Protein AF-X1NHU7-F1 (afdb_monomer_lite)

Sequence (82 aa):
GIRKRAILAIGKQDIYLNGLIPLKEGIKIVGASSDHLIIDITDFKEELKVGDEVKFRLNYPALLSATTSKYINKYFHRKETK

Secondary structure (DSSP, 8-state):
----EEEES--TTTS-GGGEEESSTT-EEEEE-SS-EEEE-TT--S---TT----EEE-HHHHHHHHH-TTS---PPPP---

Structure (mmCIF, N/CA/C/O backbone):
data_AF-X1NHU7-F1
#
_entry.id   AF-X1NHU7-F1
#
loop_
_atom_site.group_PDB
_atom_site.id
_atom_site.type_symbol
_atom_site.label_atom_id
_atom_site.label_alt_id
_atom_site.label_comp_id
_atom_site.label_asym_id
_atom_site.label_entity_id
_atom_site.label_seq_id
_atom_site.pdbx_PDB_ins_code
_atom_site.Cartn_x
_atom_site.Cartn_y
_atom_site.Cartn_z
_atom_site.occupancy
_atom_site.B_iso_or_equiv
_atom_site.auth_seq_id
_atom_site.auth_comp_id
_atom_site.auth_asym_id
_atom_site.auth_atom_id
_atom_site.pdbx_PDB_model_num
ATOM 1 N N . GLY A 1 1 ? -1.152 3.108 22.690 1.00 84.50 1 GLY A N 1
ATOM 2 C CA . GLY A 1 1 ? -2.603 2.846 22.604 1.00 84.50 1 GLY A CA 1
ATOM 3 C C . GLY A 1 1 ? -2.881 1.757 21.585 1.00 84.50 1 GLY A C 1
ATOM 4 O O . GLY A 1 1 ? -1.969 1.404 20.842 1.00 84.50 1 GLY A O 1
ATOM 5 N N . ILE A 1 2 ? -4.109 1.232 21.560 1.00 92.00 2 ILE A N 1
ATOM 6 C CA . ILE A 1 2 ? -4.560 0.230 20.579 1.00 92.00 2 ILE A CA 1
ATOM 7 C C . ILE A 1 2 ? -4.519 0.849 19.173 1.00 92.00 2 ILE A C 1
ATOM 9 O O . ILE A 1 2 ? -4.894 2.007 18.998 1.00 92.00 2 ILE A O 1
ATOM 13 N N . ARG A 1 3 ? -4.026 0.095 18.186 1.00 94.38 3 ARG A N 1
ATOM 14 C CA . ARG A 1 3 ? -3.932 0.515 16.779 1.00 94.38 3 ARG A CA 1
ATOM 15 C C . ARG A 1 3 ? -4.817 -0.372 15.917 1.00 94.38 3 ARG A C 1
ATOM 17 O O . ARG A 1 3 ? -4.823 -1.587 16.107 1.00 94.38 3 ARG A O 1
ATOM 24 N N . LYS A 1 4 ? -5.521 0.223 14.955 1.00 95.69 4 LYS A N 1
ATOM 25 C CA . LYS A 1 4 ? -6.310 -0.504 13.954 1.00 95.69 4 LYS A CA 1
ATOM 26 C C . LYS A 1 4 ? -5.461 -0.687 12.700 1.00 95.69 4 LYS A C 1
ATOM 28 O O . LYS A 1 4 ? -4.948 0.286 12.153 1.00 95.69 4 LYS A O 1
ATOM 33 N N . ARG A 1 5 ? -5.290 -1.931 12.254 1.00 96.50 5 ARG A N 1
ATOM 34 C CA . ARG A 1 5 ? -4.470 -2.276 11.085 1.00 96.50 5 ARG A CA 1
ATOM 35 C C . ARG A 1 5 ? -5.276 -3.083 10.083 1.00 96.50 5 ARG A C 1
ATOM 37 O O . ARG A 1 5 ? -6.154 -3.843 10.480 1.00 96.50 5 ARG A O 1
ATOM 44 N N . ALA A 1 6 ? -4.943 -2.927 8.810 1.00 97.06 6 ALA A N 1
ATOM 45 C CA . ALA A 1 6 ? -5.457 -3.752 7.729 1.00 97.06 6 ALA A CA 1
ATOM 46 C C . ALA A 1 6 ? -4.301 -4.436 6.993 1.00 97.06 6 ALA A C 1
ATOM 48 O O . ALA A 1 6 ? -3.163 -3.956 7.006 1.00 97.06 6 ALA A O 1
ATOM 49 N N . ILE A 1 7 ? -4.616 -5.571 6.373 1.00 97.50 7 ILE A N 1
ATOM 50 C CA . ILE A 1 7 ? -3.693 -6.361 5.562 1.00 97.50 7 ILE A CA 1
ATOM 51 C C . ILE A 1 7 ? -4.194 -6.298 4.124 1.00 97.50 7 ILE A C 1
ATOM 53 O O . ILE A 1 7 ? -5.370 -6.542 3.866 1.00 97.50 7 ILE A O 1
ATOM 57 N N . LEU A 1 8 ? -3.298 -5.960 3.205 1.00 97.38 8 LEU A N 1
ATOM 58 C CA . LEU A 1 8 ? -3.566 -5.911 1.774 1.00 97.38 8 LEU A CA 1
ATOM 59 C C . LEU A 1 8 ? -2.847 -7.072 1.084 1.00 97.38 8 LEU A C 1
ATOM 61 O O . LEU A 1 8 ? -1.712 -7.388 1.445 1.00 97.38 8 LEU A O 1
ATOM 65 N N . ALA A 1 9 ? -3.496 -7.666 0.082 1.00 95.69 9 ALA A N 1
ATOM 66 C CA . ALA A 1 9 ? -2.965 -8.754 -0.744 1.00 95.69 9 ALA A CA 1
ATOM 67 C C . ALA A 1 9 ? -2.011 -8.221 -1.833 1.00 95.69 9 ALA A C 1
ATOM 69 O O . ALA A 1 9 ? -2.256 -8.364 -3.028 1.00 95.69 9 ALA A O 1
ATOM 70 N N . ILE A 1 10 ? -0.977 -7.502 -1.399 1.00 94.94 10 ILE A N 1
ATOM 71 C CA . ILE A 1 10 ? 0.122 -7.003 -2.226 1.00 94.94 10 ILE A CA 1
ATOM 72 C C . ILE A 1 10 ? 1.378 -6.929 -1.362 1.00 94.94 10 ILE A C 1
ATOM 74 O O . ILE A 1 10 ? 1.314 -6.438 -0.239 1.00 94.94 10 ILE A O 1
ATOM 78 N N . GLY A 1 11 ? 2.528 -7.365 -1.865 1.00 94.44 11 GLY A N 1
ATOM 79 C CA . GLY A 1 11 ? 3.787 -7.348 -1.124 1.00 94.44 11 GLY A CA 1
ATOM 80 C C . GLY A 1 11 ? 4.997 -6.944 -1.959 1.00 94.44 11 GLY A C 1
ATOM 81 O O . GLY A 1 11 ? 4.893 -6.369 -3.044 1.00 94.44 11 GLY A O 1
ATOM 82 N N . LYS A 1 12 ? 6.189 -7.228 -1.422 1.00 93.56 12 LYS A N 1
ATOM 83 C CA . LYS A 1 12 ? 7.479 -6.889 -2.051 1.00 93.56 12 LYS A CA 1
ATOM 84 C C . LYS A 1 12 ? 7.711 -7.575 -3.399 1.00 93.56 12 LYS A C 1
ATOM 86 O O . LYS A 1 12 ? 8.502 -7.070 -4.188 1.00 93.56 12 LYS A O 1
ATOM 91 N N . GLN A 1 13 ? 7.086 -8.727 -3.645 1.00 93.19 13 GLN A N 1
ATOM 92 C CA . GLN A 1 13 ? 7.194 -9.437 -4.922 1.00 93.19 13 GLN A CA 1
ATOM 93 C C . GLN A 1 13 ? 6.370 -8.774 -6.030 1.00 93.19 13 GLN A C 1
ATOM 95 O O . GLN A 1 13 ? 6.686 -8.942 -7.207 1.00 93.19 13 GLN A O 1
ATOM 100 N N . ASP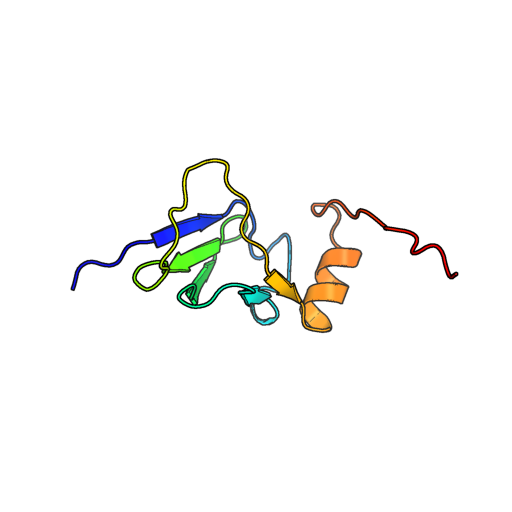 A 1 14 ? 5.349 -8.002 -5.658 1.00 92.50 14 ASP A N 1
ATOM 101 C CA . ASP A 1 14 ? 4.417 -7.410 -6.608 1.00 92.50 14 ASP A CA 1
ATOM 102 C C . ASP A 1 14 ? 4.859 -6.013 -7.046 1.00 92.50 14 ASP A C 1
ATOM 104 O O . ASP A 1 14 ? 4.755 -5.684 -8.229 1.00 92.50 14 ASP A O 1
ATOM 108 N N . ILE A 1 15 ? 5.346 -5.191 -6.104 1.00 94.56 15 ILE A N 1
ATOM 109 C CA . ILE A 1 15 ? 5.645 -3.771 -6.331 1.00 94.56 15 ILE A CA 1
ATOM 110 C C . ILE A 1 15 ? 6.761 -3.231 -5.424 1.00 94.56 15 ILE A C 1
ATOM 112 O O . ILE A 1 15 ? 6.990 -3.703 -4.309 1.00 94.56 15 ILE A O 1
ATOM 116 N N . TYR A 1 16 ? 7.419 -2.157 -5.863 1.00 95.19 16 TYR A N 1
ATOM 117 C CA . TYR A 1 16 ? 8.315 -1.364 -5.024 1.00 95.19 16 TYR A CA 1
ATOM 118 C C . TYR A 1 16 ? 7.527 -0.525 -4.004 1.00 95.19 16 TYR A C 1
ATOM 120 O O . TYR A 1 16 ? 7.048 0.575 -4.284 1.00 95.19 16 TYR A O 1
ATOM 128 N N . LEU A 1 17 ? 7.417 -1.051 -2.785 1.00 93.12 17 LEU A N 1
ATOM 129 C CA . LEU A 1 17 ? 6.552 -0.518 -1.728 1.00 93.12 17 LEU A CA 1
ATOM 130 C C . LEU A 1 17 ? 6.896 0.894 -1.252 1.00 93.12 17 LEU A C 1
ATOM 132 O O . LEU A 1 17 ? 5.994 1.662 -0.935 1.00 93.12 17 LEU A O 1
ATOM 136 N N . ASN A 1 18 ? 8.179 1.265 -1.226 1.00 93.94 18 ASN A N 1
ATOM 137 C CA . ASN A 1 18 ? 8.595 2.600 -0.771 1.00 93.94 18 ASN A CA 1
ATOM 138 C C . ASN A 1 18 ? 8.123 3.717 -1.715 1.00 93.94 18 ASN A C 1
ATOM 140 O O . ASN A 1 18 ? 8.267 4.895 -1.402 1.00 93.94 18 ASN A O 1
ATOM 144 N N . GLY A 1 19 ? 7.598 3.359 -2.888 1.00 95.56 19 GLY A N 1
ATOM 145 C CA . GLY A 1 19 ? 6.974 4.294 -3.807 1.00 95.56 19 GLY A CA 1
ATOM 146 C C . GLY A 1 19 ? 5.454 4.349 -3.749 1.00 95.56 19 GLY A C 1
ATOM 147 O O . GLY A 1 19 ? 4.865 5.056 -4.567 1.00 95.56 19 GLY A O 1
ATOM 148 N N . LEU A 1 20 ? 4.827 3.627 -2.817 1.00 96.94 20 LEU A N 1
ATOM 149 C CA . LEU A 1 20 ? 3.394 3.696 -2.558 1.00 96.94 20 LEU A CA 1
ATOM 150 C C . LEU A 1 20 ? 3.064 4.903 -1.682 1.00 96.94 20 LEU A C 1
ATOM 152 O O . LEU A 1 20 ? 3.589 5.063 -0.583 1.00 96.94 20 LEU A O 1
ATOM 156 N N . ILE A 1 21 ? 2.136 5.725 -2.157 1.00 97.31 21 ILE A N 1
ATOM 157 C CA . ILE A 1 21 ? 1.653 6.913 -1.457 1.00 97.31 21 ILE A CA 1
ATOM 158 C C . ILE A 1 21 ? 0.140 6.748 -1.274 1.00 97.31 21 ILE A C 1
ATOM 160 O O . ILE A 1 21 ? -0.580 6.764 -2.277 1.00 97.31 21 ILE A O 1
ATOM 164 N N . PRO A 1 22 ? -0.374 6.559 -0.044 1.00 96.56 22 PRO A N 1
ATOM 165 C CA . PRO A 1 22 ? -1.811 6.436 0.185 1.00 96.56 22 PRO A CA 1
ATOM 166 C C . PRO A 1 22 ? -2.570 7.641 -0.382 1.00 96.56 22 PRO A C 1
ATOM 168 O O . PRO A 1 22 ? -2.174 8.785 -0.168 1.00 96.56 22 PRO A O 1
ATOM 171 N N . LEU A 1 23 ? -3.657 7.398 -1.122 1.00 96.31 23 LEU A N 1
ATOM 172 C CA . LEU A 1 23 ? -4.485 8.484 -1.670 1.00 96.31 23 LEU A CA 1
ATOM 173 C C . LEU A 1 23 ? -5.394 9.133 -0.625 1.00 96.31 23 LEU A C 1
ATOM 175 O O . LEU A 1 23 ? -5.816 10.273 -0.805 1.00 96.31 23 LEU A O 1
ATOM 179 N N . LYS A 1 24 ? -5.730 8.391 0.430 1.00 95.31 24 LYS A N 1
ATOM 180 C CA . LYS A 1 24 ? -6.603 8.833 1.514 1.00 95.31 24 LYS A CA 1
ATOM 181 C C . LYS A 1 24 ? -5.775 9.172 2.750 1.00 95.31 24 LYS A C 1
ATOM 183 O O . LYS A 1 24 ? -4.837 8.452 3.094 1.00 95.31 24 LYS A O 1
ATOM 188 N N . GLU A 1 25 ? -6.151 10.253 3.424 1.00 95.56 25 GLU A N 1
ATOM 189 C CA . GLU A 1 25 ? -5.539 10.665 4.687 1.00 95.56 25 GLU A CA 1
ATOM 190 C C . GLU A 1 25 ? -5.832 9.665 5.810 1.00 95.56 25 GLU A C 1
ATOM 192 O O . GLU A 1 25 ? -6.838 8.961 5.789 1.00 95.56 25 GLU A O 1
ATOM 197 N N . GLY A 1 26 ? -4.951 9.604 6.809 1.00 95.75 26 GLY A N 1
ATOM 198 C CA . GLY A 1 26 ? -5.107 8.707 7.959 1.00 95.75 26 GLY A CA 1
ATOM 199 C C . GLY A 1 26 ? -4.671 7.258 7.714 1.00 95.75 26 GLY A C 1
ATOM 200 O O . GLY A 1 26 ? -4.620 6.480 8.664 1.00 95.75 26 GLY A O 1
ATOM 201 N N . ILE A 1 27 ? -4.292 6.910 6.479 1.00 97.06 27 ILE A N 1
ATOM 202 C CA . ILE A 1 27 ? -3.665 5.628 6.137 1.00 97.06 27 ILE A CA 1
ATOM 203 C C . ILE A 1 27 ? -2.144 5.778 6.177 1.00 97.06 27 ILE A C 1
ATOM 205 O O . ILE A 1 27 ? -1.579 6.671 5.544 1.00 97.06 27 ILE A O 1
ATOM 209 N N . LYS A 1 28 ? -1.461 4.881 6.893 1.00 96.62 28 LYS A N 1
ATOM 210 C CA . LYS A 1 28 ? 0.007 4.851 6.987 1.00 96.62 28 LYS A CA 1
ATOM 211 C C . LYS A 1 28 ? 0.528 3.460 6.659 1.00 96.62 28 LYS A C 1
ATOM 213 O O . LYS A 1 28 ? 0.027 2.473 7.184 1.00 96.62 28 LYS A O 1
ATOM 218 N N . ILE A 1 29 ? 1.557 3.371 5.822 1.00 96.94 29 ILE A N 1
ATOM 219 C CA . ILE A 1 29 ? 2.233 2.097 5.550 1.00 96.94 29 ILE A CA 1
ATOM 220 C C . ILE A 1 29 ? 3.127 1.751 6.743 1.00 96.94 29 ILE A C 1
ATOM 222 O O . ILE A 1 29 ? 3.941 2.569 7.163 1.00 96.94 29 ILE A O 1
ATOM 226 N N . VAL A 1 30 ? 2.966 0.543 7.287 1.00 96.94 30 VAL A N 1
ATOM 227 C CA . VAL A 1 30 ? 3.747 0.058 8.438 1.00 96.94 30 VAL A CA 1
ATOM 228 C C . VAL A 1 30 ? 4.907 -0.821 7.981 1.00 96.94 30 VAL A C 1
ATOM 230 O O . VAL A 1 30 ? 6.008 -0.726 8.513 1.00 96.94 30 VAL A O 1
ATOM 233 N N . GLY A 1 31 ? 4.665 -1.690 7.001 1.00 95.31 31 GLY A N 1
AT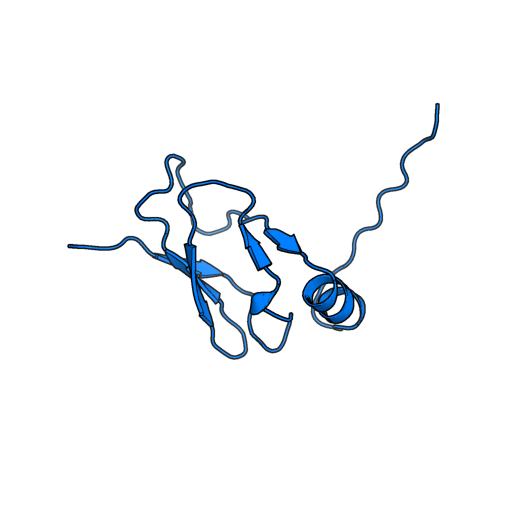OM 234 C CA . GLY A 1 31 ? 5.652 -2.642 6.502 1.00 95.31 31 GLY A CA 1
ATOM 235 C C . GLY A 1 31 ? 5.008 -3.741 5.666 1.00 95.31 31 GLY A C 1
ATOM 236 O O . GLY A 1 31 ? 3.793 -3.753 5.485 1.00 95.31 31 GLY A O 1
ATOM 237 N N . ALA A 1 32 ? 5.821 -4.665 5.155 1.00 96.62 32 ALA A N 1
ATOM 238 C CA . ALA A 1 32 ? 5.349 -5.714 4.255 1.00 96.62 32 ALA A CA 1
ATOM 239 C C . ALA A 1 32 ? 6.222 -6.973 4.249 1.00 96.62 32 ALA A C 1
ATOM 241 O O . ALA A 1 32 ? 7.441 -6.907 4.470 1.00 96.62 32 ALA A O 1
ATOM 242 N N . SER A 1 33 ? 5.583 -8.092 3.910 1.00 95.69 33 SER A N 1
ATOM 243 C CA . SER A 1 33 ? 6.194 -9.37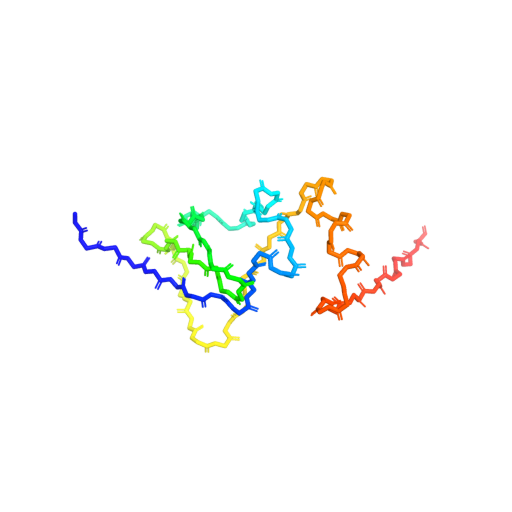7 3.567 1.00 95.69 33 SER A CA 1
ATOM 244 C C . SER A 1 33 ? 6.431 -9.486 2.049 1.00 95.69 33 SER A C 1
ATOM 246 O O . SER A 1 33 ? 6.442 -8.487 1.323 1.00 95.69 33 SER A O 1
ATOM 248 N N . SER A 1 34 ? 6.659 -10.710 1.567 1.00 94.44 34 SER A N 1
ATOM 249 C CA . SER A 1 34 ? 6.734 -11.033 0.141 1.00 94.44 34 SER A CA 1
ATOM 250 C C . SER A 1 34 ? 5.434 -10.719 -0.606 1.00 94.44 34 SER A C 1
ATOM 252 O O . SER A 1 34 ? 5.503 -10.178 -1.702 1.00 94.44 34 SER A O 1
ATOM 254 N N . ASP A 1 35 ? 4.283 -10.990 0.007 1.00 94.31 35 ASP A N 1
ATOM 255 C CA . ASP A 1 35 ? 2.951 -11.054 -0.615 1.00 94.31 35 ASP A CA 1
ATOM 256 C C . ASP A 1 35 ? 1.879 -10.205 0.102 1.00 94.31 35 ASP A C 1
ATOM 258 O O . ASP A 1 35 ? 0.756 -10.085 -0.381 1.00 94.31 35 ASP A O 1
ATOM 262 N N . HIS A 1 36 ? 2.215 -9.586 1.239 1.00 96.12 36 HIS A N 1
ATOM 263 C CA . HIS A 1 36 ? 1.278 -8.785 2.025 1.00 96.12 36 HIS A CA 1
ATOM 264 C C . HIS A 1 36 ? 1.863 -7.451 2.488 1.00 96.12 36 HIS A C 1
ATOM 266 O O . HIS A 1 36 ? 3.039 -7.347 2.847 1.00 96.12 36 HIS A O 1
ATOM 272 N N . LEU A 1 37 ? 0.993 -6.445 2.576 1.00 97.31 37 LEU A N 1
ATOM 273 C CA . LEU A 1 37 ? 1.288 -5.084 3.015 1.00 97.31 37 LEU A CA 1
ATOM 274 C C . LEU A 1 37 ? 0.400 -4.749 4.211 1.00 97.31 37 LEU A C 1
ATOM 276 O O . LEU A 1 37 ? -0.822 -4.875 4.154 1.00 97.31 37 LEU A O 1
ATOM 280 N N . ILE A 1 38 ? 1.022 -4.297 5.296 1.00 97.56 38 ILE A N 1
ATOM 281 C CA . ILE A 1 38 ? 0.334 -3.857 6.507 1.00 97.56 38 ILE A CA 1
ATOM 282 C C . ILE A 1 38 ? 0.209 -2.340 6.473 1.00 97.56 38 ILE A C 1
ATOM 284 O O . ILE A 1 38 ? 1.208 -1.616 6.380 1.00 97.56 38 ILE A O 1
ATOM 288 N N . ILE A 1 39 ? -1.024 -1.867 6.632 1.00 97.69 39 ILE A N 1
ATOM 289 C CA . ILE A 1 39 ? -1.337 -0.452 6.811 1.00 97.69 39 ILE A CA 1
ATOM 290 C C . ILE A 1 39 ? -1.957 -0.210 8.188 1.00 97.69 39 ILE A C 1
ATOM 292 O O . ILE A 1 39 ? -2.733 -1.019 8.697 1.00 97.69 39 ILE A O 1
ATOM 296 N N . ASP A 1 40 ? -1.603 0.911 8.800 1.00 97.38 40 ASP A N 1
ATOM 297 C CA . ASP A 1 40 ? -2.284 1.467 9.961 1.00 97.38 40 ASP A CA 1
ATOM 298 C C . ASP A 1 40 ? -3.405 2.380 9.459 1.00 97.38 40 ASP A C 1
ATOM 300 O O . ASP A 1 40 ? -3.177 3.256 8.622 1.00 97.38 40 ASP A O 1
ATOM 304 N N . ILE A 1 41 ? -4.612 2.131 9.957 1.00 97.00 41 ILE A N 1
ATOM 305 C CA . ILE A 1 41 ? -5.844 2.852 9.626 1.00 97.00 41 ILE A CA 1
ATOM 306 C C . ILE A 1 41 ? -6.497 3.423 10.889 1.00 97.00 41 ILE A C 1
ATOM 308 O O . ILE A 1 41 ? -7.698 3.671 10.914 1.00 97.00 41 ILE A O 1
ATOM 312 N N . THR A 1 42 ? -5.726 3.599 11.965 1.00 96.88 42 THR A N 1
ATOM 313 C CA . THR A 1 42 ? -6.225 4.139 13.239 1.00 96.88 42 THR A CA 1
ATOM 314 C C . THR A 1 42 ? -6.810 5.539 13.065 1.00 96.88 42 THR A C 1
ATOM 316 O O . THR A 1 42 ? -7.812 5.858 13.695 1.00 96.88 42 THR A O 1
ATOM 319 N N . ASP A 1 43 ? -6.209 6.348 12.188 1.00 96.00 43 ASP A N 1
ATOM 320 C CA . ASP A 1 43 ? -6.605 7.739 11.943 1.00 96.00 43 ASP A CA 1
ATOM 321 C C . ASP A 1 43 ? -7.496 7.882 10.685 1.00 96.00 43 ASP A C 1
ATOM 323 O O . ASP A 1 43 ? -7.820 8.997 10.271 1.00 96.00 43 ASP A O 1
ATOM 327 N N . PHE A 1 44 ? -7.872 6.769 10.039 1.00 96.38 44 PHE A N 1
ATOM 328 C CA . PHE A 1 44 ? -8.714 6.770 8.842 1.00 96.38 44 PHE A CA 1
ATOM 329 C C . PHE A 1 44 ? -10.184 6.980 9.230 1.00 96.38 44 PHE A C 1
ATOM 331 O O . PHE A 1 44 ? -10.732 6.239 10.044 1.00 96.38 44 PHE A O 1
ATOM 338 N N . LYS A 1 45 ? -10.816 8.016 8.667 1.00 93.12 45 LYS A N 1
ATOM 339 C CA . LYS A 1 45 ? -12.165 8.463 9.066 1.00 93.12 45 LYS A CA 1
ATOM 340 C C . LYS A 1 45 ? -13.306 7.657 8.440 1.00 93.12 45 LYS A C 1
ATOM 342 O O . LYS A 1 45 ? -14.424 7.717 8.941 1.00 93.12 45 LYS A O 1
ATOM 347 N N . GLU A 1 46 ? -13.043 6.959 7.340 1.00 93.62 46 GLU A N 1
ATOM 348 C CA . GLU A 1 46 ? -14.035 6.127 6.655 1.00 93.62 46 GLU A CA 1
ATOM 349 C C . GLU A 1 46 ? -13.962 4.679 7.165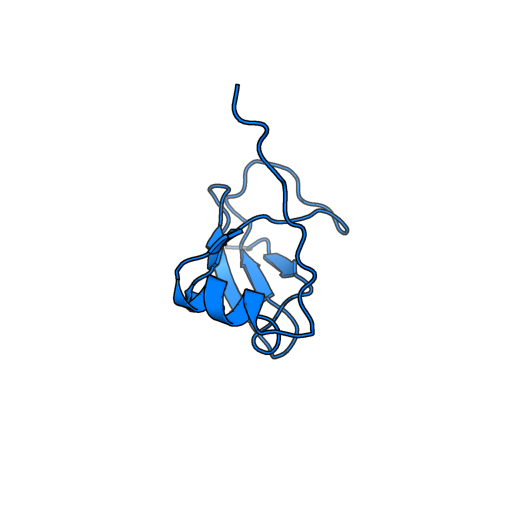 1.00 93.62 46 GLU A C 1
ATOM 351 O O . GLU A 1 46 ? -12.980 4.250 7.781 1.00 93.62 46 GLU A O 1
ATOM 356 N N . GLU A 1 47 ? -15.019 3.909 6.922 1.00 92.38 47 GLU A N 1
ATOM 357 C CA . GLU A 1 47 ? -15.016 2.486 7.238 1.00 92.38 47 GLU A CA 1
ATOM 358 C C . GLU A 1 47 ? -14.253 1.711 6.154 1.00 92.38 47 GLU A C 1
ATOM 360 O O . GLU A 1 47 ? -14.404 1.988 4.968 1.00 92.38 47 GLU A O 1
ATOM 365 N N . LEU A 1 48 ? -13.434 0.744 6.571 1.00 94.62 48 LEU A N 1
ATOM 366 C CA . LEU A 1 48 ? -12.74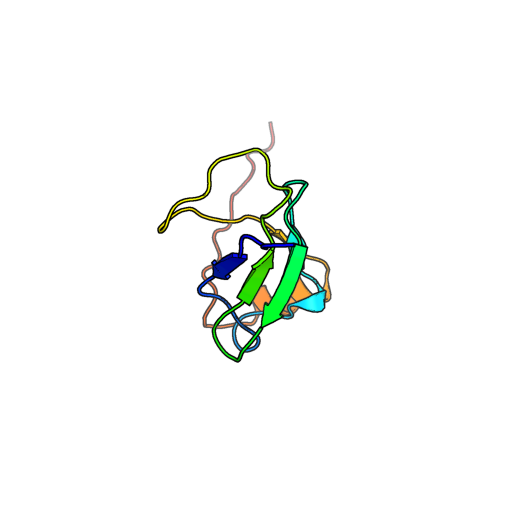5 -0.186 5.679 1.00 94.62 48 LEU A CA 1
ATOM 367 C C . LEU A 1 48 ? -13.107 -1.612 6.101 1.00 94.62 48 LEU A C 1
ATOM 369 O O . LEU A 1 48 ? -12.878 -1.986 7.258 1.00 94.62 48 LEU A O 1
ATOM 373 N N . LYS A 1 49 ? -13.678 -2.385 5.177 1.00 95.38 49 LYS A N 1
ATOM 374 C CA . LYS A 1 49 ? -14.118 -3.773 5.354 1.00 95.38 49 LYS A CA 1
ATOM 375 C C . LYS A 1 49 ? -13.271 -4.723 4.512 1.00 95.38 49 LYS A C 1
ATOM 377 O O . LYS A 1 49 ? -12.558 -4.329 3.593 1.00 95.38 49 LYS A O 1
ATOM 382 N N . VAL A 1 50 ? -13.335 -6.009 4.848 1.00 96.25 50 VAL A N 1
ATOM 383 C CA . VAL A 1 50 ? -12.689 -7.057 4.048 1.00 96.25 50 VAL A CA 1
ATOM 384 C C . VAL A 1 50 ? -13.324 -7.084 2.659 1.00 96.25 50 VAL A C 1
ATOM 386 O O . VAL A 1 50 ? -14.545 -7.146 2.545 1.00 96.25 50 VAL A O 1
ATOM 389 N N . GLY A 1 51 ? -12.484 -7.054 1.624 1.00 96.44 51 GLY A N 1
ATOM 390 C CA . GLY A 1 51 ? -12.906 -6.978 0.224 1.00 96.44 51 GLY A CA 1
ATOM 391 C C . GLY A 1 51 ? -12.852 -5.568 -0.370 1.00 96.44 51 GLY A C 1
ATOM 392 O O . GLY A 1 51 ? -12.881 -5.446 -1.591 1.00 96.44 51 GLY A O 1
ATOM 393 N N 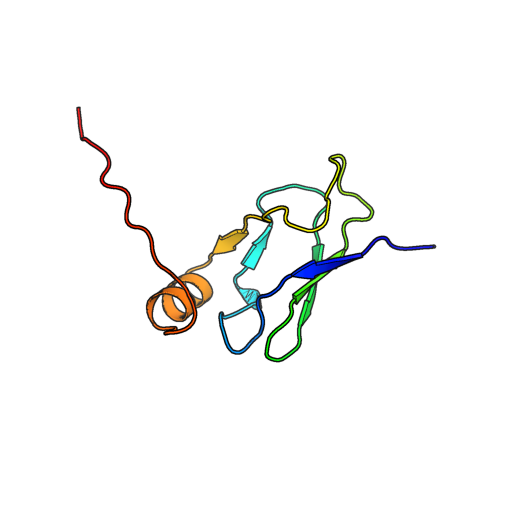. ASP A 1 52 ? -12.711 -4.526 0.455 1.00 96.44 52 ASP A N 1
ATOM 394 C CA . ASP A 1 52 ? -12.545 -3.159 -0.041 1.00 96.44 52 ASP A CA 1
ATOM 395 C C . ASP A 1 52 ? -11.160 -2.944 -0.669 1.00 96.44 52 ASP A C 1
ATOM 397 O O . ASP A 1 52 ? -10.150 -3.522 -0.256 1.00 96.44 52 ASP A O 1
ATOM 401 N N . GLU A 1 53 ? -11.101 -2.040 -1.645 1.00 95.25 53 GLU A N 1
ATOM 402 C CA . GLU A 1 53 ? -9.858 -1.637 -2.297 1.00 95.25 53 GLU A CA 1
ATOM 403 C C . GLU A 1 53 ? -9.238 -0.406 -1.632 1.00 95.25 53 GLU A C 1
ATOM 405 O O . GLU A 1 53 ? -9.901 0.607 -1.391 1.00 95.25 53 GLU A O 1
ATOM 410 N N . VAL A 1 54 ? -7.919 -0.436 -1.442 1.00 96.00 54 VAL A N 1
ATOM 411 C CA . VAL A 1 54 ? -7.141 0.734 -1.022 1.00 96.00 54 VAL A CA 1
ATOM 412 C C . VAL A 1 54 ? -6.324 1.240 -2.199 1.00 96.00 54 VAL A C 1
ATOM 414 O O . VAL A 1 54 ? -5.562 0.498 -2.817 1.00 96.00 54 VAL A O 1
ATOM 417 N N . LYS A 1 55 ? -6.469 2.529 -2.511 1.00 96.38 55 LYS A N 1
ATOM 418 C CA . LYS A 1 55 ? -5.816 3.146 -3.668 1.00 96.38 55 LYS A CA 1
ATOM 419 C C . LYS A 1 55 ? -4.552 3.890 -3.252 1.00 96.38 55 LYS A C 1
ATOM 421 O O . LYS A 1 55 ? -4.547 4.655 -2.286 1.00 96.38 55 LYS A O 1
ATOM 426 N N . PHE A 1 56 ? -3.503 3.717 -4.048 1.00 97.00 56 PHE A N 1
ATOM 427 C CA . PHE A 1 56 ? -2.218 4.379 -3.866 1.00 97.00 56 PHE A CA 1
ATOM 428 C C . PHE A 1 56 ? -1.840 5.146 -5.129 1.00 97.00 56 PHE A C 1
ATOM 430 O O . PHE A 1 56 ? -2.077 4.696 -6.250 1.00 97.00 56 PHE A O 1
ATOM 437 N N . ARG A 1 57 ? -1.208 6.301 -4.941 1.00 97.19 57 ARG A N 1
ATOM 438 C CA . ARG A 1 57 ? -0.349 6.900 -5.957 1.00 97.19 57 ARG A CA 1
ATOM 439 C C . ARG A 1 57 ? 0.987 6.175 -5.966 1.00 97.19 57 ARG A C 1
ATOM 441 O O . ARG A 1 57 ? 1.471 5.743 -4.923 1.00 97.19 57 ARG A O 1
ATOM 448 N N . LEU A 1 58 ? 1.573 6.075 -7.150 1.00 97.25 58 LEU A N 1
ATOM 449 C CA . LEU A 1 58 ? 2.881 5.476 -7.357 1.00 97.25 58 LEU A CA 1
ATOM 450 C C . LEU A 1 58 ? 3.873 6.577 -7.717 1.00 97.25 58 LEU A C 1
ATOM 452 O O . LEU A 1 58 ? 3.587 7.410 -8.579 1.00 97.25 58 LEU A O 1
ATOM 456 N N . ASN A 1 59 ? 5.044 6.570 -7.087 1.00 96.94 59 ASN A N 1
ATOM 457 C CA . ASN A 1 59 ? 6.194 7.278 -7.638 1.00 96.94 59 ASN A CA 1
ATOM 458 C C . ASN A 1 59 ? 6.782 6.503 -8.833 1.00 96.94 59 ASN A C 1
ATOM 460 O O . ASN A 1 59 ? 6.336 5.401 -9.159 1.00 96.94 59 ASN A O 1
ATOM 464 N N . TYR A 1 60 ? 7.795 7.070 -9.490 1.00 96.88 60 TYR A N 1
ATOM 465 C CA . TYR A 1 60 ? 8.359 6.469 -10.698 1.00 96.88 60 TYR A CA 1
ATOM 466 C C . TYR A 1 60 ? 8.902 5.035 -10.493 1.00 96.88 60 TYR A C 1
ATOM 468 O O . TYR A 1 60 ? 8.478 4.152 -11.239 1.00 96.88 60 TYR A O 1
ATOM 476 N N . PRO A 1 61 ? 9.745 4.737 -9.478 1.00 96.56 61 PRO A N 1
ATOM 477 C CA . PRO A 1 61 ? 10.168 3.360 -9.200 1.00 96.56 61 PRO A CA 1
ATOM 478 C C . PRO A 1 61 ? 9.014 2.378 -8.961 1.00 96.56 61 PRO A C 1
ATOM 480 O O . PRO A 1 61 ? 9.033 1.270 -9.496 1.00 96.56 61 PRO A O 1
ATOM 483 N N . ALA A 1 62 ? 7.986 2.778 -8.202 1.00 96.31 62 ALA A N 1
ATOM 484 C CA . ALA A 1 62 ? 6.812 1.936 -7.981 1.00 96.31 62 ALA A CA 1
ATOM 485 C C . ALA A 1 62 ? 6.036 1.690 -9.274 1.00 96.31 62 ALA A C 1
ATOM 487 O O . ALA A 1 62 ? 5.696 0.545 -9.565 1.00 96.31 62 ALA A O 1
ATOM 488 N N . LEU A 1 63 ? 5.831 2.727 -10.089 1.00 96.56 63 LEU A N 1
ATOM 489 C CA . LEU A 1 63 ? 5.175 2.600 -11.385 1.00 96.56 63 LEU A CA 1
ATOM 490 C C . LEU A 1 63 ? 5.936 1.647 -12.314 1.00 96.56 63 LEU A C 1
ATOM 492 O O . LEU A 1 63 ? 5.319 0.752 -12.880 1.00 96.56 63 LEU A O 1
ATOM 496 N N . LEU A 1 64 ? 7.258 1.803 -12.432 1.00 96.50 64 LEU A N 1
ATOM 497 C CA . LEU A 1 64 ? 8.107 0.944 -13.262 1.00 96.50 64 LEU A CA 1
ATOM 498 C C . LEU A 1 64 ? 8.075 -0.519 -12.789 1.00 96.50 64 LEU A C 1
ATOM 500 O O . LEU A 1 64 ? 7.957 -1.441 -13.597 1.00 96.50 64 LEU A O 1
ATOM 504 N N . SER A 1 65 ? 8.144 -0.747 -11.475 1.00 95.56 65 SER A N 1
ATOM 505 C CA . SER A 1 65 ? 8.023 -2.102 -10.922 1.00 95.56 65 SER A CA 1
ATOM 506 C C . SER A 1 65 ? 6.642 -2.709 -11.199 1.00 95.56 65 SER A C 1
ATOM 508 O O . SER A 1 65 ? 6.542 -3.867 -11.591 1.00 95.56 65 SER A O 1
ATOM 510 N N . ALA A 1 66 ? 5.574 -1.910 -11.099 1.00 95.25 66 ALA A N 1
ATOM 511 C CA . ALA A 1 66 ? 4.215 -2.375 -11.337 1.00 95.25 66 ALA A CA 1
ATOM 512 C C . ALA A 1 66 ? 3.961 -2.717 -12.809 1.00 95.25 66 ALA A C 1
ATOM 514 O O . ALA A 1 66 ? 3.305 -3.714 -13.114 1.00 95.25 66 ALA A O 1
ATOM 515 N N . THR A 1 67 ? 4.492 -1.917 -13.737 1.00 94.81 67 THR A N 1
ATOM 516 C CA . THR A 1 67 ? 4.345 -2.173 -15.175 1.00 94.81 67 THR A CA 1
ATOM 517 C C . THR A 1 67 ? 5.122 -3.406 -15.630 1.00 94.81 67 THR A C 1
ATOM 519 O O . THR A 1 67 ? 4.643 -4.115 -16.513 1.00 94.81 67 THR A O 1
ATOM 522 N N . THR A 1 68 ? 6.259 -3.707 -14.999 1.00 93.94 68 THR A N 1
ATOM 523 C CA . THR A 1 68 ? 7.101 -4.879 -15.311 1.00 93.94 68 THR A CA 1
ATOM 524 C C . THR A 1 68 ? 6.709 -6.158 -14.560 1.00 93.94 68 THR A C 1
ATOM 526 O O . THR A 1 68 ? 7.037 -7.256 -15.005 1.00 93.94 68 THR A O 1
ATOM 529 N N . SER A 1 69 ? 5.967 -6.053 -13.456 1.00 92.25 69 SER A N 1
ATOM 530 C CA . SER A 1 69 ? 5.523 -7.201 -12.655 1.00 92.25 69 SER A CA 1
ATOM 531 C C . SER A 1 69 ? 4.453 -8.030 -13.366 1.00 92.25 69 SER A C 1
ATOM 533 O O . SER A 1 69 ? 3.415 -7.502 -13.749 1.00 92.25 69 SER A O 1
ATOM 535 N N . LYS A 1 70 ? 4.631 -9.349 -13.487 1.00 91.81 70 LYS A N 1
ATOM 536 C CA . LYS A 1 70 ? 3.604 -10.253 -14.048 1.00 91.81 70 LYS A CA 1
ATOM 537 C C . LYS A 1 70 ? 2.407 -10.505 -13.118 1.00 91.81 70 LYS A C 1
ATOM 539 O O . LYS A 1 70 ? 1.410 -11.053 -13.569 1.00 91.81 70 LYS A O 1
ATOM 544 N N . TYR A 1 71 ? 2.511 -10.117 -11.847 1.00 90.19 71 TYR A N 1
ATOM 545 C CA . TYR A 1 71 ? 1.485 -10.348 -10.822 1.00 90.19 71 TYR A CA 1
ATOM 546 C C . TYR A 1 71 ? 0.498 -9.182 -10.691 1.00 90.19 71 TYR A C 1
ATOM 548 O O . TYR A 1 71 ? -0.536 -9.309 -10.044 1.00 90.19 71 TYR A O 1
ATOM 556 N N . ILE A 1 72 ? 0.789 -8.050 -11.340 1.00 92.75 72 ILE A N 1
ATOM 557 C CA . ILE A 1 72 ? -0.081 -6.873 -11.347 1.00 92.75 72 ILE A CA 1
ATOM 558 C C . ILE A 1 72 ? -0.857 -6.800 -12.661 1.00 92.75 72 ILE A C 1
ATOM 560 O O . ILE A 1 72 ? -0.272 -6.775 -13.748 1.00 92.75 72 ILE A O 1
ATOM 564 N N . ASN A 1 73 ? -2.181 -6.703 -12.551 1.00 94.25 73 ASN A N 1
ATOM 565 C CA . ASN A 1 73 ? -3.072 -6.432 -13.675 1.00 94.25 73 ASN A CA 1
ATOM 566 C C . ASN A 1 73 ? -3.012 -4.947 -14.055 1.00 94.25 73 ASN A C 1
ATOM 568 O O . ASN A 1 73 ? -3.051 -4.077 -13.185 1.00 94.25 73 ASN A O 1
ATOM 572 N N . LYS A 1 74 ? -2.931 -4.649 -15.357 1.00 92.94 74 LYS A N 1
ATOM 573 C CA . LYS A 1 74 ? -2.895 -3.274 -15.875 1.00 92.94 74 LYS A CA 1
ATOM 574 C C . LYS A 1 74 ? -4.131 -3.014 -16.713 1.00 92.94 74 LYS A C 1
ATOM 576 O O . LYS A 1 74 ? -4.406 -3.747 -17.658 1.00 92.94 74 LYS A O 1
ATOM 581 N N . TYR A 1 75 ? -4.821 -1.929 -16.392 1.00 93.94 75 TYR A N 1
ATOM 582 C CA . TYR A 1 75 ? -5.979 -1.452 -17.131 1.00 93.94 75 TYR A CA 1
ATOM 583 C C . TYR A 1 75 ? -5.644 -0.080 -17.712 1.00 93.94 75 TYR A C 1
ATOM 585 O O . TYR A 1 75 ? -5.369 0.868 -16.976 1.00 93.94 75 TYR A O 1
ATOM 593 N N . PHE A 1 76 ? -5.615 0.020 -19.041 1.00 90.62 76 PHE A N 1
ATOM 594 C CA . PHE A 1 76 ? -5.339 1.272 -19.740 1.00 90.62 76 PHE A CA 1
ATOM 595 C C . PHE A 1 76 ? -6.656 1.953 -20.100 1.00 90.62 76 PHE A C 1
ATOM 597 O O . PHE A 1 76 ? -7.445 1.428 -20.882 1.00 90.62 76 PHE A O 1
ATOM 604 N N . HIS A 1 77 ? -6.888 3.140 -19.544 1.00 88.88 77 HIS A N 1
ATOM 605 C CA . HIS A 1 77 ? -8.048 3.955 -19.887 1.00 88.88 77 HIS A CA 1
ATOM 606 C C . HIS A 1 77 ? -7.657 4.955 -20.974 1.00 88.88 77 HIS A C 1
ATOM 608 O O . HIS A 1 77 ? -6.826 5.837 -20.747 1.00 88.88 77 HIS A O 1
ATOM 614 N N . ARG A 1 78 ? -8.260 4.839 -22.160 1.00 86.38 78 ARG A N 1
ATOM 615 C CA . ARG A 1 78 ? -8.144 5.862 -23.201 1.00 86.38 78 ARG A CA 1
ATOM 616 C C . ARG A 1 78 ? -8.989 7.059 -22.769 1.00 86.38 78 ARG A C 1
ATOM 618 O O . ARG A 1 78 ? -10.198 6.929 -22.614 1.00 86.38 78 ARG A O 1
ATOM 625 N N . LYS A 1 79 ? -8.366 8.218 -22.555 1.00 77.19 79 LYS A N 1
ATOM 626 C CA . LYS A 1 79 ? -9.128 9.468 -22.472 1.00 77.19 79 LYS A CA 1
ATOM 627 C C . LYS A 1 79 ? -9.511 9.861 -23.892 1.00 77.19 79 LYS A C 1
ATOM 629 O O . LYS A 1 79 ? -8.629 10.027 -24.731 1.00 77.19 79 LYS A O 1
ATOM 634 N N . GLU A 1 80 ? -10.805 9.973 -24.161 1.00 73.25 80 GLU A N 1
ATOM 635 C CA . GLU A 1 80 ? -11.273 10.655 -25.362 1.00 73.25 80 GLU A CA 1
ATOM 636 C C . GLU A 1 80 ? -10.925 12.134 -25.215 1.00 73.25 80 GLU A C 1
ATOM 638 O O . GLU A 1 80 ? -11.392 12.822 -24.304 1.00 73.25 80 GLU A O 1
ATOM 643 N N . THR A 1 81 ? -10.018 12.601 -26.063 1.00 67.44 81 THR A N 1
ATOM 644 C CA . THR A 1 81 ? -9.761 14.024 -26.243 1.00 67.44 81 THR A CA 1
ATOM 645 C C . THR A 1 81 ? -11.004 14.610 -26.909 1.00 67.44 81 THR A C 1
ATOM 647 O O . THR A 1 81 ? -11.342 14.199 -28.018 1.00 67.44 81 THR A O 1
ATOM 650 N N . LYS A 1 82 ? -11.710 15.505 -26.210 1.00 51.88 82 LYS A N 1
ATOM 651 C CA . LYS A 1 82 ? -12.625 16.446 -26.866 1.00 51.88 82 LYS A CA 1
ATOM 652 C C . LYS A 1 82 ? -11.829 17.439 -27.701 1.00 51.88 82 LYS A C 1
ATOM 654 O O . LYS A 1 82 ? -10.709 17.783 -27.257 1.00 51.88 82 LYS A O 1
#

pLDDT: mean 93.68, std 6.74, range [51.88, 97.69]

Radius of gyration: 14.15 Å; chains: 1; bounding box: 25×28×50 Å

Organism: NCBI:txid412755

Foldseek 3Di:
DDWDKDKDQAFPLQFDVVFWAFPAPQWAWDHGDNGITMITNRRPPDDDDPPDDTDTDGDPRRVVSNVPRPVHDDDDDDDDDD